Protein AF-A0A7C7K217-F1 (afdb_monomer_lite)

Foldseek 3Di:
DVVVVCVVDVPDDDPDDPVVVVCVVVVVVVVVVVVCCVVVVVVVVVVVVVCVVVLNDPCSPDDDDPVVVVVVD

Secondary structure (DSSP, 8-state):
-HHHHHHH---S--SS-HHHHHHHHHHHHHHHHHHHHHHHHHHHHHHHHHHHHTT-SHHHHS---HHHHHHH-

Sequence (73 aa):
MMALWEKVNPRRKLSESKLRRWITNLGLIFFNTIIVRVTVGAMVFTVAIFARENGWGLFNYIETSPWFAVAVS

Radius of gyration: 24.09 Å; chains: 1; bounding box: 50×19×61 Å

Structure (mmCIF, N/CA/C/O backbone):
data_AF-A0A7C7K217-F1
#
_entry.id   AF-A0A7C7K217-F1
#
loop_
_atom_site.group_PDB
_atom_site.id
_atom_site.type_symbol
_atom_site.label_atom_id
_atom_site.label_alt_id
_atom_site.label_comp_id
_atom_site.label_asym_id
_atom_site.label_entity_id
_atom_site.label_seq_id
_atom_site.pdbx_PDB_ins_code
_atom_site.Cartn_x
_atom_site.Cartn_y
_atom_site.Cartn_z
_atom_site.occupancy
_atom_site.B_iso_or_equiv
_atom_site.auth_seq_id
_atom_site.auth_comp_id
_atom_site.auth_asym_id
_atom_site.auth_atom_id
_atom_site.pdbx_PDB_model_num
ATOM 1 N N . MET A 1 1 ? -22.407 -4.013 9.883 1.00 57.59 1 MET A N 1
ATOM 2 C CA . MET A 1 1 ? -23.411 -5.101 9.938 1.00 57.59 1 MET A CA 1
ATOM 3 C C . MET A 1 1 ? -23.391 -5.953 11.222 1.00 57.59 1 MET A C 1
ATOM 5 O O . MET A 1 1 ? -24.345 -6.678 11.436 1.00 57.59 1 MET A O 1
ATOM 9 N N . MET A 1 2 ? -22.435 -5.806 12.155 1.00 61.50 2 MET A N 1
ATOM 10 C CA . MET A 1 2 ? -22.522 -6.445 13.491 1.00 61.50 2 MET A CA 1
ATOM 11 C C . MET A 1 2 ? -23.337 -5.647 14.533 1.00 61.50 2 MET A C 1
ATOM 13 O O . MET A 1 2 ? -23.988 -6.244 15.383 1.00 61.50 2 MET A O 1
ATOM 17 N N . ALA A 1 3 ? -23.369 -4.307 14.449 1.00 58.81 3 ALA A N 1
ATOM 18 C CA . ALA A 1 3 ? -24.113 -3.455 15.397 1.00 58.81 3 ALA A CA 1
ATOM 19 C C . ALA A 1 3 ? -25.633 -3.698 15.396 1.00 58.81 3 ALA A C 1
ATOM 21 O O . ALA A 1 3 ? -26.256 -3.702 16.454 1.00 58.81 3 ALA A O 1
ATOM 22 N N . LEU A 1 4 ? -26.229 -3.899 14.213 1.00 60.34 4 LEU A N 1
ATOM 23 C CA . LEU A 1 4 ? -27.658 -4.201 14.084 1.00 60.34 4 LEU A CA 1
ATOM 24 C C . LEU A 1 4 ? -27.982 -5.585 14.656 1.00 60.34 4 LEU A C 1
ATOM 26 O O . LEU A 1 4 ? -28.928 -5.724 15.421 1.00 60.34 4 LEU A O 1
ATOM 30 N N . TRP A 1 5 ? -27.160 -6.588 14.351 1.00 60.28 5 TRP A N 1
ATOM 31 C CA . TRP A 1 5 ? -27.353 -7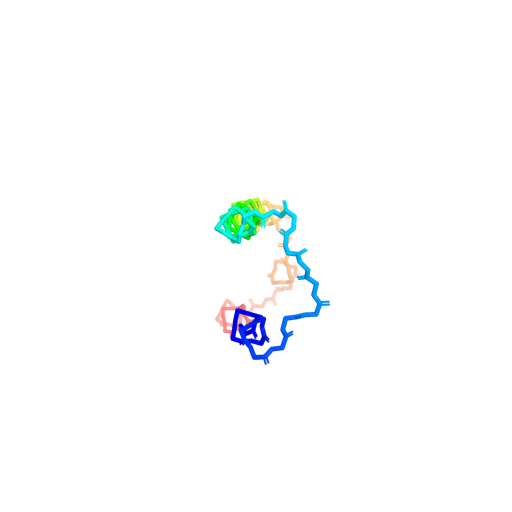.961 14.825 1.00 60.28 5 TRP A CA 1
ATOM 32 C C . TRP A 1 5 ? -27.207 -8.106 16.3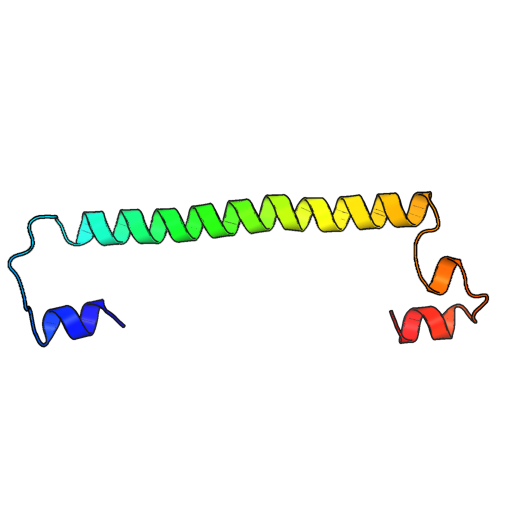47 1.00 60.28 5 TRP A C 1
ATOM 34 O O . TRP A 1 5 ? -27.978 -8.826 16.975 1.00 60.28 5 TRP A O 1
ATOM 44 N N . GLU A 1 6 ? -26.288 -7.359 16.966 1.00 61.88 6 GLU A N 1
ATOM 45 C CA . GLU A 1 6 ? -26.111 -7.344 18.426 1.00 61.88 6 GLU A CA 1
ATOM 46 C C . GLU A 1 6 ? -27.293 -6.679 19.164 1.00 61.88 6 GLU A C 1
ATOM 48 O O . GLU A 1 6 ? -27.496 -6.919 20.354 1.00 61.88 6 GLU A O 1
ATOM 53 N N . LYS A 1 7 ? -28.087 -5.855 18.461 1.00 61.81 7 LYS A N 1
ATOM 54 C CA . LYS A 1 7 ? -29.337 -5.268 18.970 1.00 61.81 7 LYS A CA 1
ATOM 55 C C . LYS A 1 7 ? -30.517 -6.241 18.854 1.00 61.81 7 LYS A C 1
ATOM 57 O O . LYS A 1 7 ? -31.421 -6.185 19.678 1.00 61.81 7 LYS A O 1
ATOM 62 N N . VAL A 1 8 ? -30.495 -7.117 17.847 1.00 65.81 8 VAL A N 1
ATOM 63 C CA . VAL A 1 8 ? -31.581 -8.064 17.541 1.00 65.81 8 VAL A CA 1
ATOM 64 C C . VAL A 1 8 ? -31.489 -9.347 18.379 1.00 65.81 8 VAL A C 1
ATOM 66 O O . VAL A 1 8 ? -32.526 -9.909 18.709 1.00 65.81 8 VAL A O 1
ATOM 69 N N . ASN A 1 9 ? -30.290 -9.810 18.770 1.00 56.75 9 ASN A N 1
ATOM 70 C CA . ASN A 1 9 ? -30.156 -11.019 19.598 1.00 56.75 9 ASN A CA 1
ATOM 71 C C . ASN A 1 9 ? -28.912 -11.000 20.528 1.00 56.75 9 ASN A C 1
ATOM 73 O O . ASN A 1 9 ? -27.854 -11.532 20.169 1.00 56.75 9 ASN A O 1
ATOM 77 N N . PRO A 1 10 ? -28.987 -10.377 21.724 1.00 61.28 10 PRO A N 1
ATOM 78 C CA . PRO A 1 10 ? -27.841 -10.244 22.621 1.00 61.28 10 PRO A CA 1
ATOM 79 C C . PRO A 1 10 ? -27.563 -11.563 23.359 1.00 61.28 10 PRO A C 1
ATOM 81 O O . PRO A 1 10 ? -28.214 -11.908 24.339 1.00 61.28 10 PRO A O 1
ATOM 84 N N . ARG A 1 11 ? -26.553 -12.312 22.900 1.00 65.06 11 ARG A N 1
ATOM 85 C CA . ARG A 1 11 ? -26.228 -13.655 23.422 1.00 65.06 11 ARG A CA 1
ATOM 86 C C . ARG A 1 11 ? -25.446 -13.674 24.751 1.00 65.06 11 ARG A C 1
ATOM 88 O O . ARG A 1 11 ? -25.371 -14.734 25.366 1.00 65.06 11 ARG A O 1
ATOM 95 N N . ARG A 1 12 ? -24.820 -12.566 25.191 1.00 62.62 12 ARG A N 1
ATOM 96 C CA . ARG A 1 12 ? -23.995 -12.480 26.427 1.00 62.62 12 ARG A CA 1
ATOM 97 C C . ARG A 1 12 ? -23.997 -11.071 27.045 1.00 62.62 12 ARG A C 1
ATOM 99 O O . ARG A 1 12 ? -24.024 -10.085 26.310 1.00 62.62 12 ARG A O 1
ATOM 106 N N . LYS A 1 13 ? -23.907 -10.973 28.383 1.00 59.25 13 LYS A N 1
ATOM 107 C CA . LYS A 1 13 ? -23.679 -9.701 29.103 1.00 59.25 13 LYS A CA 1
ATOM 108 C C . LYS A 1 13 ? -22.327 -9.112 28.675 1.00 59.25 13 LYS A C 1
ATOM 110 O O . LYS A 1 13 ? -21.312 -9.801 28.745 1.00 59.25 13 LYS A O 1
ATOM 115 N N . LEU A 1 14 ? -22.313 -7.865 28.204 1.00 61.00 14 LEU A N 1
ATOM 116 C CA . LEU A 1 14 ? -21.082 -7.187 27.790 1.00 61.00 14 LEU A CA 1
ATOM 117 C C . LEU A 1 14 ? -20.222 -6.847 29.014 1.00 61.00 14 LEU A C 1
ATOM 119 O O . LEU A 1 14 ? -20.669 -6.092 29.871 1.00 61.00 14 LEU A O 1
ATOM 123 N N . SER A 1 15 ? -18.994 -7.375 29.077 1.00 66.25 15 SER A N 1
ATOM 124 C CA . SER A 1 15 ? -18.007 -7.005 30.108 1.00 66.25 15 SER A CA 1
ATOM 125 C C . SER A 1 15 ? -17.252 -5.710 29.782 1.00 66.25 15 SER A C 1
ATOM 127 O O . SER A 1 15 ? -16.630 -5.130 30.659 1.00 66.25 15 SER A O 1
ATOM 129 N N . GLU A 1 16 ? -17.305 -5.255 28.527 1.00 65.81 16 GLU A N 1
ATOM 130 C CA . GLU A 1 16 ? -16.582 -4.087 28.015 1.00 65.81 16 GLU A CA 1
ATOM 131 C C . GLU A 1 16 ? -17.554 -3.095 27.370 1.00 65.81 16 GLU A C 1
ATOM 133 O O . GLU A 1 16 ? -18.518 -3.486 26.701 1.00 65.81 16 GLU A O 1
ATOM 138 N N . SER A 1 17 ? -17.271 -1.798 27.518 1.00 74.62 17 SER A N 1
ATOM 139 C CA . SER A 1 17 ? -18.068 -0.736 26.899 1.00 74.62 17 SER A CA 1
ATOM 140 C C . SER A 1 17 ? -18.062 -0.862 25.370 1.00 74.62 17 SER A C 1
ATOM 142 O O . SER A 1 17 ? -17.005 -0.918 24.736 1.00 74.62 17 SER A O 1
ATOM 144 N N . LYS A 1 18 ? -19.254 -0.864 24.753 1.00 71.12 18 LYS A N 1
ATOM 145 C CA . LYS A 1 18 ? -19.417 -0.936 23.288 1.00 71.12 18 LYS A CA 1
ATOM 146 C C . LYS A 1 18 ? -18.638 0.166 22.575 1.00 71.12 18 LYS A C 1
ATOM 148 O O . LYS A 1 18 ? -17.982 -0.109 21.575 1.00 71.12 18 LYS A O 1
ATOM 153 N N . LEU A 1 19 ? -18.672 1.386 23.111 1.00 77.00 19 LEU A N 1
ATOM 154 C CA . LEU A 1 19 ? -17.983 2.538 22.529 1.00 77.00 19 LEU A CA 1
ATOM 155 C C . LEU A 1 19 ? -16.470 2.295 22.455 1.00 77.00 19 LEU A C 1
ATOM 157 O O . LEU A 1 19 ? -15.859 2.531 21.418 1.00 77.00 19 LEU A O 1
ATOM 161 N N . ARG A 1 20 ? -15.888 1.733 23.522 1.00 79.44 20 ARG A N 1
ATOM 162 C CA . ARG A 1 20 ? -14.460 1.402 23.586 1.00 79.44 20 ARG A CA 1
ATOM 163 C C . ARG A 1 20 ? -14.074 0.380 22.517 1.00 79.44 20 ARG A C 1
ATOM 165 O O . ARG A 1 20 ? -13.113 0.602 21.793 1.00 79.44 20 ARG A O 1
ATOM 172 N N . ARG A 1 21 ? -14.872 -0.682 22.341 1.00 80.06 21 ARG A N 1
ATOM 173 C CA . ARG A 1 21 ? -14.642 -1.692 21.288 1.00 80.06 21 ARG A CA 1
ATOM 174 C C . ARG A 1 21 ? -14.696 -1.094 19.881 1.00 80.06 21 ARG A C 1
ATOM 176 O O . ARG A 1 21 ? -13.855 -1.422 19.048 1.00 80.06 21 ARG A O 1
ATOM 183 N N . TRP A 1 22 ? -15.672 -0.226 19.615 1.00 83.56 22 TRP A N 1
ATOM 184 C CA . TRP A 1 22 ? -15.806 0.437 18.316 1.00 83.56 22 TRP A CA 1
ATOM 185 C C . TRP A 1 22 ? -14.644 1.389 18.033 1.00 83.56 22 TRP A C 1
ATOM 187 O O . TRP A 1 22 ? -14.076 1.319 16.948 1.00 83.56 22 TRP A O 1
ATOM 197 N N . ILE A 1 23 ? -14.242 2.210 19.007 1.00 86.69 23 ILE A N 1
ATOM 198 C CA . ILE A 1 23 ? -13.102 3.126 18.864 1.00 86.69 23 ILE A CA 1
ATOM 199 C C . ILE A 1 23 ? -11.809 2.347 18.618 1.00 86.69 23 ILE A C 1
ATOM 201 O O . ILE A 1 23 ? -11.073 2.681 17.695 1.00 86.69 23 ILE A O 1
ATOM 205 N N . THR A 1 24 ? -11.545 1.284 19.384 1.00 86.69 24 THR A N 1
ATOM 206 C CA . THR A 1 24 ? -10.345 0.461 19.186 1.00 86.69 24 THR A CA 1
ATOM 207 C C . THR A 1 24 ? -10.323 -0.172 17.797 1.00 86.69 24 THR A C 1
ATOM 209 O O . THR A 1 24 ? -9.314 -0.074 17.105 1.00 86.69 24 THR A O 1
ATOM 212 N N . ASN A 1 25 ? -11.430 -0.767 17.347 1.00 87.12 25 ASN A N 1
ATOM 213 C CA . ASN A 1 25 ? -11.482 -1.406 16.031 1.00 87.12 25 ASN A CA 1
ATOM 214 C C . ASN A 1 25 ? -11.360 -0.395 14.884 1.00 87.12 25 ASN A C 1
ATOM 216 O O . ASN A 1 25 ? -10.635 -0.648 13.925 1.00 87.12 25 ASN A O 1
ATOM 220 N N . LEU A 1 26 ? -12.039 0.753 14.975 1.00 90.56 26 LEU A N 1
ATOM 221 C CA . LEU A 1 26 ? -11.936 1.811 13.967 1.00 90.56 26 LEU A CA 1
ATOM 222 C C . LEU A 1 26 ? -10.534 2.422 13.937 1.00 90.56 26 LEU A C 1
ATOM 224 O O . LEU A 1 26 ? -9.993 2.627 12.854 1.00 90.56 26 LEU A O 1
ATOM 228 N N . GLY A 1 27 ? -9.925 2.641 15.105 1.00 94.00 27 GLY A N 1
ATOM 229 C CA . GLY A 1 27 ? -8.536 3.070 15.217 1.00 94.00 27 GLY A CA 1
ATOM 230 C C . GLY A 1 27 ? -7.598 2.079 14.537 1.00 94.00 27 GLY A C 1
ATOM 231 O O . GLY A 1 27 ? -6.838 2.470 13.660 1.00 94.00 27 GLY A O 1
ATOM 232 N N . LEU A 1 28 ? -7.703 0.787 14.859 1.00 93.88 28 LEU A N 1
ATOM 233 C CA . LEU A 1 28 ? -6.879 -0.255 14.240 1.00 93.88 28 LEU A CA 1
ATOM 234 C C . LEU A 1 28 ? -7.026 -0.288 12.715 1.00 93.88 28 LEU A C 1
ATOM 236 O O . LEU A 1 28 ? -6.018 -0.339 12.019 1.00 93.88 28 LEU A O 1
ATOM 240 N N . ILE A 1 29 ? -8.251 -0.213 12.186 1.00 95.25 29 ILE A N 1
ATOM 241 C CA . ILE A 1 29 ? -8.490 -0.189 10.734 1.00 95.25 29 ILE A CA 1
ATOM 242 C C . ILE A 1 29 ? -7.853 1.051 10.098 1.00 95.25 29 ILE A C 1
ATOM 244 O O . ILE A 1 29 ? -7.187 0.939 9.066 1.00 95.25 29 ILE A O 1
ATOM 248 N N . PHE A 1 30 ? -8.040 2.222 10.707 1.00 96.44 30 PHE A N 1
ATOM 249 C CA . PHE A 1 30 ? -7.486 3.482 10.223 1.00 96.44 30 PHE A CA 1
ATOM 250 C C . PHE A 1 30 ? -5.955 3.450 10.199 1.00 96.44 30 PHE A C 1
ATOM 252 O O . PHE A 1 30 ? -5.354 3.674 9.148 1.00 96.44 30 PHE A O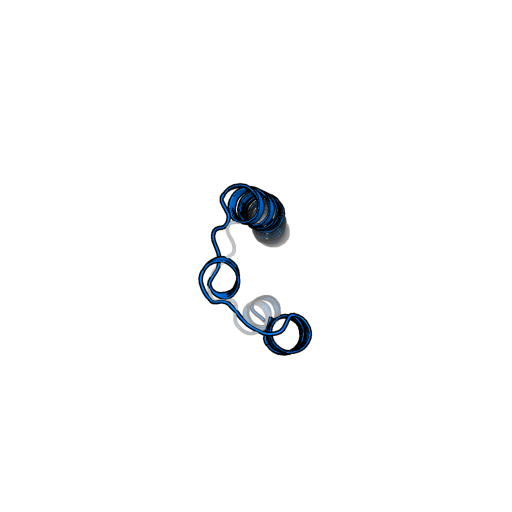 1
ATOM 259 N N . PHE A 1 31 ? -5.327 3.085 11.320 1.00 97.06 31 PHE A N 1
ATOM 260 C CA . PHE A 1 31 ? -3.874 2.968 11.421 1.00 97.06 31 PHE A CA 1
ATOM 261 C C . PHE A 1 31 ? -3.323 1.929 10.450 1.00 97.06 31 PHE A C 1
ATOM 263 O O . PHE A 1 31 ? -2.388 2.231 9.717 1.00 97.06 31 PHE A O 1
ATOM 270 N N . ASN A 1 32 ? -3.926 0.740 10.382 1.00 9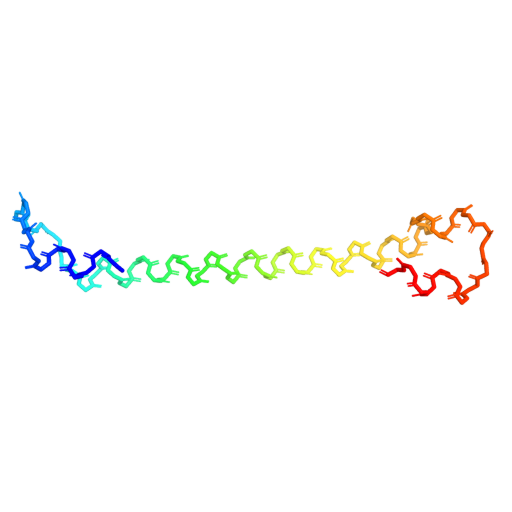6.06 32 ASN A N 1
ATOM 271 C CA . ASN A 1 32 ? -3.506 -0.302 9.450 1.00 96.06 32 ASN A CA 1
ATOM 272 C C . ASN A 1 32 ? -3.546 0.192 7.998 1.00 96.06 32 ASN A C 1
ATOM 274 O O . ASN A 1 32 ? -2.587 0.023 7.251 1.00 96.06 32 ASN A O 1
ATOM 278 N N . THR A 1 33 ? -4.632 0.862 7.611 1.00 96.44 33 THR A N 1
ATOM 279 C CA . THR A 1 33 ? -4.792 1.385 6.249 1.00 96.44 33 THR A CA 1
ATOM 280 C C . THR A 1 33 ? -3.740 2.442 5.932 1.00 96.44 33 THR A C 1
ATOM 282 O O . THR A 1 33 ? -3.146 2.405 4.856 1.00 96.44 33 THR A O 1
ATOM 285 N N . ILE A 1 34 ? -3.476 3.366 6.859 1.00 97.81 34 ILE A N 1
ATOM 286 C CA . ILE A 1 34 ? -2.458 4.405 6.671 1.00 97.81 34 ILE A CA 1
ATOM 287 C C . ILE A 1 34 ? -1.070 3.789 6.574 1.00 97.81 34 ILE A C 1
ATOM 289 O O . ILE A 1 34 ? -0.339 4.110 5.643 1.00 97.81 34 ILE A O 1
ATOM 293 N N . ILE A 1 35 ? -0.717 2.891 7.495 1.00 97.56 35 ILE A N 1
ATOM 294 C CA . ILE A 1 35 ? 0.598 2.248 7.518 1.00 97.56 35 ILE A CA 1
ATOM 295 C C . ILE A 1 35 ? 0.840 1.526 6.199 1.00 97.56 35 ILE A C 1
ATOM 297 O O . ILE A 1 35 ? 1.848 1.787 5.547 1.00 97.56 35 ILE A O 1
ATOM 301 N N . VAL A 1 36 ? -0.093 0.677 5.763 1.00 97.00 36 VAL A N 1
ATOM 302 C CA . VAL A 1 36 ? 0.029 -0.041 4.489 1.00 97.00 36 VAL A CA 1
ATOM 303 C C . VAL A 1 36 ? 0.128 0.942 3.327 1.00 97.00 36 VAL A C 1
ATOM 305 O O . VAL A 1 36 ? 1.003 0.799 2.480 1.00 97.00 36 VAL A O 1
ATOM 308 N N . ARG A 1 37 ? -0.721 1.973 3.280 1.00 94.19 37 ARG A N 1
ATOM 309 C CA . ARG A 1 37 ? -0.741 2.896 2.143 1.00 94.19 37 ARG A CA 1
ATOM 310 C C . ARG A 1 37 ? 0.513 3.757 2.048 1.00 94.19 37 ARG A C 1
ATOM 312 O O . ARG A 1 37 ? 0.977 4.004 0.941 1.00 94.19 37 ARG A O 1
ATOM 319 N N . VAL A 1 38 ? 1.070 4.176 3.180 1.00 96.56 38 VAL A N 1
ATOM 320 C CA . VAL A 1 38 ? 2.322 4.937 3.227 1.00 96.56 38 VAL A CA 1
ATOM 321 C C . VAL A 1 38 ? 3.504 4.033 2.896 1.00 96.56 38 VAL A C 1
ATOM 323 O O . VAL A 1 38 ? 4.296 4.378 2.030 1.00 96.56 38 VAL A O 1
ATOM 326 N N . THR A 1 39 ? 3.611 2.865 3.531 1.00 97.25 39 THR A N 1
ATOM 327 C CA . THR A 1 39 ? 4.756 1.961 3.333 1.00 97.25 39 THR A CA 1
ATOM 328 C C . THR A 1 39 ? 4.776 1.361 1.933 1.00 97.25 39 THR A C 1
ATOM 330 O O . THR A 1 39 ? 5.749 1.536 1.203 1.00 97.25 39 THR A O 1
ATOM 333 N N . VAL A 1 40 ? 3.691 0.704 1.521 1.00 95.94 40 VAL A N 1
ATOM 334 C CA . VAL A 1 40 ? 3.592 0.072 0.201 1.00 95.94 40 VAL A CA 1
ATOM 335 C C . VAL A 1 40 ? 3.541 1.130 -0.895 1.00 95.94 40 VAL A C 1
ATOM 337 O O . VAL A 1 40 ? 4.225 0.990 -1.902 1.00 95.94 40 VAL A O 1
ATOM 340 N N . GLY A 1 41 ? 2.790 2.218 -0.698 1.00 93.31 41 GLY A N 1
ATOM 341 C CA . GLY A 1 41 ? 2.723 3.303 -1.679 1.00 93.31 41 GLY A CA 1
ATOM 342 C C . GLY A 1 41 ? 4.085 3.950 -1.930 1.00 93.31 41 GLY A C 1
ATOM 343 O O . GLY A 1 41 ? 4.478 4.114 -3.084 1.00 93.31 41 GLY A O 1
ATOM 344 N N . ALA A 1 42 ? 4.842 4.248 -0.869 1.00 95.31 42 ALA A N 1
ATOM 345 C CA . ALA A 1 42 ? 6.203 4.759 -1.007 1.00 95.31 42 ALA A CA 1
ATOM 346 C C . ALA A 1 42 ? 7.135 3.726 -1.654 1.00 95.31 42 ALA A C 1
ATOM 348 O O . ALA A 1 42 ? 7.932 4.081 -2.518 1.00 95.31 42 ALA A O 1
ATOM 349 N N . MET A 1 43 ? 7.013 2.446 -1.285 1.00 96.56 43 MET A N 1
ATOM 350 C CA . MET A 1 43 ? 7.818 1.372 -1.868 1.00 96.56 43 MET A CA 1
ATOM 351 C C . MET A 1 43 ? 7.618 1.274 -3.381 1.00 96.56 43 MET A C 1
ATOM 353 O O . MET A 1 43 ? 8.603 1.226 -4.108 1.00 96.56 43 MET A O 1
ATOM 357 N N . VAL A 1 44 ? 6.374 1.295 -3.868 1.00 95.12 44 VAL A N 1
ATOM 358 C CA . VAL A 1 44 ? 6.078 1.217 -5.309 1.00 95.12 44 VAL A CA 1
ATOM 359 C C . VAL A 1 44 ? 6.731 2.371 -6.070 1.00 95.12 44 VAL A C 1
ATOM 361 O O . VAL A 1 44 ? 7.366 2.141 -7.097 1.00 95.12 44 VAL A O 1
ATOM 364 N N . PHE A 1 45 ? 6.630 3.598 -5.552 1.00 94.75 45 PHE A N 1
ATOM 365 C CA . PHE A 1 45 ? 7.264 4.765 -6.168 1.00 94.75 45 PHE A CA 1
ATOM 366 C C . PHE A 1 45 ? 8.792 4.628 -6.222 1.00 94.75 45 PHE A C 1
ATOM 368 O O . PHE A 1 45 ? 9.398 4.807 -7.279 1.00 94.75 45 PHE A O 1
ATOM 375 N N . THR A 1 46 ? 9.415 4.256 -5.102 1.00 95.88 46 THR A N 1
ATOM 376 C CA . THR A 1 46 ? 10.870 4.084 -5.015 1.00 95.88 46 THR A CA 1
ATOM 377 C C . THR A 1 46 ? 11.365 2.963 -5.926 1.00 95.88 46 THR A C 1
ATOM 379 O O . THR A 1 46 ? 12.350 3.141 -6.637 1.00 95.88 46 THR A O 1
ATOM 382 N N . VAL A 1 47 ? 10.667 1.825 -5.956 1.00 95.50 47 VAL A N 1
ATOM 383 C CA . VAL A 1 47 ? 11.004 0.692 -6.828 1.00 95.50 47 VAL A CA 1
ATOM 384 C C . VAL A 1 47 ? 10.878 1.079 -8.299 1.00 95.50 47 VAL A C 1
ATOM 386 O O . VAL A 1 47 ? 11.733 0.690 -9.084 1.00 95.50 47 VAL A O 1
ATOM 389 N N . ALA A 1 48 ? 9.878 1.878 -8.683 1.00 93.25 48 ALA A N 1
ATOM 390 C CA . ALA A 1 48 ? 9.740 2.350 -10.060 1.00 93.25 48 ALA A CA 1
ATOM 391 C C . ALA A 1 48 ? 10.923 3.231 -10.498 1.00 93.25 48 ALA A C 1
ATOM 393 O O . ALA A 1 48 ? 11.441 3.061 -11.602 1.00 93.25 48 ALA A O 1
ATOM 394 N N . ILE A 1 49 ? 11.388 4.141 -9.632 1.00 95.00 49 ILE A N 1
ATOM 395 C CA . ILE A 1 49 ? 12.577 4.964 -9.910 1.00 95.00 49 ILE A CA 1
ATOM 396 C C . ILE A 1 49 ? 13.822 4.085 -10.009 1.00 95.00 49 ILE A C 1
ATOM 398 O O . ILE A 1 49 ? 14.544 4.166 -11.000 1.00 95.00 49 ILE A O 1
ATOM 402 N N . PHE A 1 50 ? 14.037 3.214 -9.023 1.00 95.62 50 PHE A N 1
ATOM 403 C CA . PHE A 1 50 ? 15.183 2.309 -8.996 1.00 95.62 50 PHE A CA 1
ATOM 404 C C . PHE A 1 50 ? 15.221 1.399 -10.231 1.00 95.62 50 PHE A C 1
ATOM 406 O O . PHE A 1 50 ? 16.270 1.223 -10.849 1.00 95.62 50 PHE A O 1
ATOM 413 N N . ALA A 1 51 ? 14.068 0.859 -10.632 1.00 94.56 51 ALA A N 1
ATOM 414 C CA . ALA A 1 51 ? 13.939 0.049 -11.832 1.00 94.56 51 ALA A CA 1
ATOM 415 C C . ALA A 1 51 ? 14.285 0.857 -13.089 1.00 94.56 51 ALA A C 1
ATOM 417 O O . ALA A 1 51 ? 15.047 0.379 -13.923 1.00 94.56 51 ALA A O 1
ATOM 418 N N . ARG A 1 52 ? 13.808 2.104 -13.200 1.00 91.50 52 ARG A N 1
ATOM 419 C CA . ARG A 1 52 ? 14.152 2.993 -14.319 1.00 91.50 52 ARG A CA 1
ATOM 420 C C . ARG A 1 52 ? 15.658 3.247 -14.406 1.00 91.50 52 ARG A C 1
ATOM 422 O O . ARG A 1 52 ? 16.213 3.192 -15.495 1.00 91.50 52 ARG A O 1
ATOM 429 N N . GLU A 1 53 ? 16.312 3.521 -13.281 1.00 94.31 53 GLU A N 1
ATOM 430 C CA . GLU A 1 53 ? 17.756 3.800 -13.228 1.00 94.31 53 GLU A CA 1
ATOM 431 C C . GLU A 1 53 ? 18.612 2.586 -13.599 1.00 94.31 53 GLU A C 1
ATOM 433 O O . GLU A 1 53 ? 19.638 2.734 -14.255 1.00 94.31 53 GLU A O 1
ATOM 438 N N . ASN A 1 54 ? 18.169 1.382 -13.234 1.00 94.31 54 ASN A N 1
ATOM 439 C CA . ASN A 1 54 ? 18.864 0.135 -13.562 1.00 94.31 54 ASN A CA 1
ATOM 440 C C . ASN A 1 54 ? 18.417 -0.473 -14.904 1.00 94.31 54 ASN A C 1
ATOM 442 O O . ASN A 1 54 ? 18.834 -1.582 -15.241 1.00 94.31 54 ASN A O 1
ATOM 446 N N . GLY A 1 55 ? 17.541 0.204 -15.655 1.00 90.69 55 GLY A N 1
ATOM 447 C CA . GLY A 1 55 ? 16.967 -0.329 -16.893 1.00 90.69 55 GLY A CA 1
ATOM 448 C C . GLY A 1 55 ? 16.152 -1.610 -16.684 1.00 90.69 55 GLY A C 1
ATOM 449 O O . GLY A 1 55 ? 16.030 -2.426 -17.590 1.00 90.69 55 GLY A O 1
ATOM 450 N N . TRP A 1 56 ? 15.604 -1.833 -15.489 1.00 92.19 56 TRP A N 1
ATOM 451 C CA . TRP A 1 56 ? 14.723 -2.962 -15.213 1.00 92.19 56 TRP A CA 1
ATOM 452 C C . TRP A 1 56 ? 13.337 -2.684 -15.787 1.00 92.19 56 TRP A C 1
ATOM 454 O O . TRP A 1 56 ? 12.712 -1.664 -15.501 1.00 92.19 56 TRP A O 1
ATOM 464 N N . GLY A 1 57 ? 12.846 -3.597 -16.615 1.00 89.44 57 GLY A N 1
ATOM 465 C CA . GLY A 1 57 ? 11.512 -3.527 -17.203 1.00 89.44 57 GLY A CA 1
ATOM 466 C C . GLY A 1 57 ? 11.473 -4.230 -18.549 1.00 89.44 57 GLY A C 1
ATOM 467 O O . GLY A 1 57 ? 12.448 -4.207 -19.293 1.00 89.44 57 GLY A O 1
ATOM 468 N N . LEU A 1 58 ? 10.341 -4.848 -18.881 1.00 87.94 58 LEU A N 1
ATOM 469 C CA . LEU A 1 58 ? 10.197 -5.615 -20.121 1.00 87.94 58 LEU A CA 1
ATOM 470 C C . LEU A 1 58 ? 10.539 -4.768 -21.362 1.00 87.94 58 LEU A C 1
ATOM 472 O O . LEU A 1 58 ? 11.312 -5.198 -22.213 1.00 87.94 58 LEU A O 1
ATOM 476 N N . PHE A 1 59 ? 10.037 -3.532 -21.411 1.00 88.75 59 PHE A N 1
ATOM 477 C CA . PHE A 1 59 ? 10.294 -2.588 -22.502 1.00 88.75 59 PHE A CA 1
ATOM 478 C C . PHE A 1 59 ? 11.678 -1.918 -22.455 1.00 88.75 59 PHE A C 1
ATOM 480 O O . PHE A 1 59 ? 12.041 -1.251 -23.415 1.00 88.75 59 PHE A O 1
ATOM 487 N N . ASN A 1 60 ? 12.459 -2.093 -21.380 1.00 86.94 60 ASN A N 1
ATOM 488 C CA . ASN A 1 60 ? 13.870 -1.682 -21.359 1.00 86.94 60 ASN A CA 1
ATOM 489 C C . ASN A 1 60 ? 14.778 -2.726 -22.035 1.00 86.94 60 ASN A C 1
ATOM 491 O O . ASN A 1 60 ? 15.848 -2.374 -22.521 1.00 86.94 60 ASN A O 1
ATOM 495 N N . TYR A 1 61 ? 14.366 -4.000 -22.071 1.00 88.25 61 TYR A N 1
ATOM 496 C CA . TYR A 1 61 ? 15.140 -5.088 -22.686 1.00 88.25 61 TYR A CA 1
ATOM 497 C C . TYR A 1 61 ? 14.749 -5.386 -24.135 1.00 88.25 61 TYR A C 1
ATOM 499 O O . TYR A 1 61 ? 15.554 -5.935 -24.883 1.00 88.25 61 TYR A O 1
ATOM 507 N N . ILE A 1 62 ? 13.512 -5.071 -24.523 1.00 89.81 62 ILE A N 1
ATOM 508 C CA . ILE A 1 62 ? 12.999 -5.320 -25.871 1.00 89.81 62 ILE A CA 1
ATOM 509 C C . ILE A 1 62 ? 13.031 -4.012 -26.654 1.00 89.81 62 ILE A C 1
ATOM 511 O O . ILE A 1 62 ? 12.395 -3.037 -26.258 1.00 89.81 62 ILE A O 1
ATOM 515 N N . GLU A 1 63 ? 13.706 -4.006 -27.801 1.00 83.19 63 GLU A N 1
ATOM 516 C CA . GLU A 1 63 ? 13.591 -2.910 -28.761 1.00 83.19 63 GLU A CA 1
ATOM 517 C C . GLU A 1 63 ? 12.181 -2.916 -29.369 1.00 83.19 63 GLU A C 1
ATOM 519 O O . GLU A 1 63 ? 11.825 -3.760 -30.191 1.00 83.19 63 GLU A O 1
ATOM 524 N N . THR A 1 64 ? 11.343 -1.982 -28.923 1.00 86.12 64 THR A N 1
ATOM 525 C CA . THR A 1 64 ? 9.975 -1.784 -29.414 1.00 86.12 64 THR A CA 1
ATOM 526 C C . THR A 1 64 ? 9.749 -0.318 -29.768 1.00 86.12 64 THR A C 1
ATOM 528 O O . THR A 1 64 ?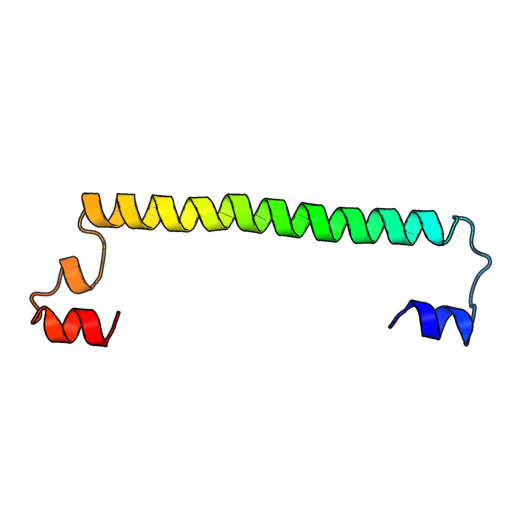 10.366 0.582 -29.200 1.00 86.12 64 THR A O 1
ATOM 531 N N . SER A 1 65 ? 8.824 -0.061 -30.697 1.00 88.38 65 SER A N 1
ATOM 532 C CA . SER A 1 65 ? 8.373 1.299 -31.001 1.00 88.38 65 SER A CA 1
ATOM 533 C C . SER A 1 65 ? 7.868 1.998 -29.725 1.00 88.38 65 SER A C 1
ATOM 535 O O . SER A 1 65 ? 7.042 1.409 -29.012 1.00 88.38 65 SER A O 1
ATOM 537 N N . PRO A 1 66 ? 8.287 3.250 -29.441 1.00 85.94 66 PRO A N 1
ATOM 538 C CA . PRO A 1 66 ? 7.882 3.972 -28.232 1.00 85.94 66 PRO A CA 1
ATOM 539 C C . PRO A 1 66 ? 6.363 4.096 -28.080 1.00 85.94 66 PRO A C 1
ATOM 541 O O . PRO A 1 66 ? 5.828 3.962 -26.984 1.00 85.94 66 PRO A O 1
ATOM 544 N N . TRP A 1 67 ? 5.650 4.287 -29.192 1.00 91.50 67 TRP A N 1
ATOM 545 C CA . TRP A 1 67 ? 4.192 4.410 -29.194 1.00 91.50 67 TRP A CA 1
ATOM 546 C C . TRP A 1 67 ? 3.488 3.118 -28.773 1.00 91.50 67 TRP A C 1
ATOM 548 O O . TRP A 1 67 ? 2.472 3.169 -28.086 1.00 91.50 67 TRP A O 1
ATOM 558 N N . PHE A 1 68 ? 4.044 1.963 -29.146 1.00 90.50 68 PHE A N 1
ATOM 559 C CA . PHE A 1 68 ? 3.499 0.666 -28.749 1.00 90.50 68 PHE A CA 1
ATOM 560 C C . PHE A 1 68 ? 3.764 0.379 -27.268 1.00 90.50 68 PHE A C 1
ATOM 562 O O . PHE A 1 68 ? 2.866 -0.073 -26.564 1.00 90.50 68 PHE A O 1
ATOM 569 N N . ALA A 1 69 ? 4.962 0.712 -26.775 1.00 89.69 69 ALA A N 1
ATOM 570 C CA . ALA A 1 69 ? 5.293 0.576 -25.358 1.00 89.69 69 ALA A CA 1
ATOM 571 C C . ALA A 1 69 ? 4.357 1.418 -24.472 1.00 89.69 69 ALA A C 1
ATOM 573 O O . ALA A 1 69 ? 3.844 0.914 -23.477 1.0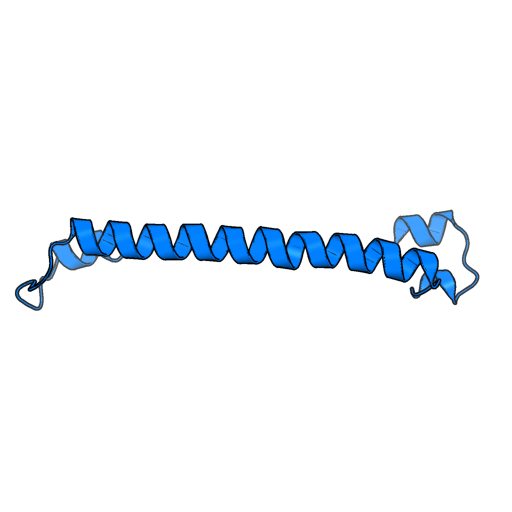0 89.69 69 ALA A O 1
ATOM 574 N N . VAL A 1 70 ? 4.070 2.666 -24.865 1.00 88.38 70 VAL A N 1
ATOM 575 C CA . VAL A 1 70 ? 3.135 3.546 -24.137 1.00 88.38 70 VAL A CA 1
ATOM 576 C C . VAL A 1 70 ? 1.699 3.017 -24.162 1.00 88.38 70 VAL A C 1
ATOM 578 O O . VAL A 1 70 ? 0.993 3.161 -23.174 1.00 88.38 70 VAL A O 1
ATOM 581 N N . ALA A 1 71 ? 1.254 2.399 -25.258 1.00 93.12 71 ALA A N 1
ATOM 582 C CA . ALA A 1 71 ? -0.116 1.899 -25.373 1.00 93.12 71 ALA A CA 1
ATOM 583 C C . ALA A 1 71 ? -0.411 0.667 -24.492 1.00 93.12 71 ALA A C 1
ATOM 585 O O . ALA A 1 71 ? -1.574 0.407 -24.192 1.00 93.12 71 ALA A O 1
ATOM 586 N N . VAL A 1 72 ? 0.618 -0.105 -24.125 1.00 90.50 72 VAL A N 1
ATOM 587 C CA . VAL A 1 72 ? 0.487 -1.391 -23.408 1.00 90.50 72 VAL A CA 1
ATOM 588 C C . VAL A 1 72 ? 0.971 -1.313 -21.948 1.00 90.50 72 VAL A C 1
ATOM 590 O O . VAL A 1 72 ? 0.721 -2.242 -21.181 1.00 90.50 72 VAL A O 1
ATOM 593 N N . SER A 1 73 ? 1.650 -0.227 -21.560 1.00 83.56 73 SER A N 1
ATOM 594 C CA . SER A 1 73 ? 2.086 0.039 -20.174 1.00 83.56 73 SER A CA 1
ATOM 595 C C . SER A 1 73 ? 0.944 0.541 -19.294 1.00 83.56 73 SER A C 1
ATOM 597 O O . SER A 1 73 ? 0.915 0.143 -18.108 1.00 83.56 73 SER A O 1
#

pLDDT: mean 84.36, std 13.22, range [56.75, 97.81]